Protein AF-A0A7S0TPE0-F1 (afdb_monomer)

Sequence (105 aa):
FCPRGSPTPPRGGATGAWVLQTLDAGDAVIDEALVQTPSLRPDMLQSAEVRLLSRRAGDVTTALVCFTASNPVPGDGGMVRLTFPEEFSLVVPAADGLASGVGGM

Secondary structure (DSSP, 8-state):
-PPPPP-PPP---SSSEEEEEEE-TTS-EEEEEEEE---PPP---EEEEEEES--STT----EEEEEE-SSPPPTTT--------TT---SS-------SS----

Mean predicted aligned error: 14.43 Å

pLDDT: mean 71.1, std 16.5, range [32.81, 90.5]

Foldseek 3Di:
DDPDDDPPPDPDDQADWDKDFDADPVRHTPDIDIDHGDDDDDDDWPPWDWDWPDPDPPDDTDIDTDTDDPDQQAPPPRDDDDDDPPVDDDPDPDDDPVPPPSDHD

Structure (mmCIF, N/CA/C/O backbone):
data_AF-A0A7S0TPE0-F1
#
_entry.id   AF-A0A7S0TPE0-F1
#
loop_
_atom_site.group_PDB
_atom_site.id
_atom_site.type_symbol
_atom_site.label_atom_id
_atom_site.label_alt_id
_atom_site.label_comp_id
_atom_site.label_asym_id
_atom_site.label_entity_id
_atom_site.label_seq_id
_atom_site.pdbx_PDB_ins_code
_atom_site.Cartn_x
_atom_site.Cartn_y
_atom_site.Cartn_z
_atom_site.occupancy
_atom_site.B_iso_or_equiv
_atom_site.auth_seq_id
_atom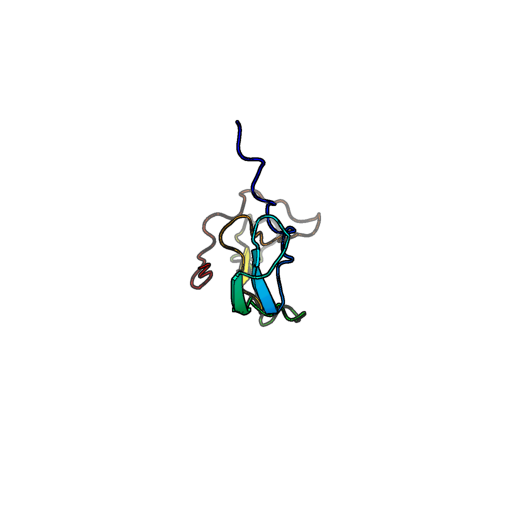_site.auth_comp_id
_atom_site.auth_asym_id
_atom_site.auth_atom_id
_atom_site.pdbx_PDB_model_num
ATOM 1 N N . PHE A 1 1 ? 4.164 8.601 48.247 1.00 38.06 1 PHE A N 1
ATOM 2 C CA . PHE A 1 1 ? 3.356 7.491 47.709 1.00 38.06 1 PHE A CA 1
ATOM 3 C C . PHE A 1 1 ? 3.223 7.706 46.209 1.00 38.06 1 PHE A C 1
ATOM 5 O O . PHE A 1 1 ? 2.546 8.642 45.812 1.00 38.06 1 PHE A O 1
ATOM 12 N N . CYS A 1 2 ? 3.939 6.937 45.386 1.00 32.81 2 CYS A N 1
ATOM 13 C CA . CYS A 1 2 ? 3.766 6.987 43.929 1.00 32.81 2 CYS A CA 1
ATOM 14 C C . CYS A 1 2 ? 2.494 6.211 43.565 1.00 32.81 2 CYS A C 1
ATOM 16 O O . CYS A 1 2 ? 2.409 5.047 43.969 1.00 32.81 2 CYS A O 1
ATOM 18 N N . PRO A 1 3 ? 1.519 6.776 42.829 1.00 46.97 3 PRO A N 1
ATOM 19 C CA . PRO A 1 3 ? 0.459 5.949 42.290 1.00 46.97 3 PRO A CA 1
ATOM 20 C C . PRO A 1 3 ? 1.053 5.082 41.179 1.00 46.97 3 PRO A C 1
ATOM 22 O O . PRO A 1 3 ? 1.753 5.556 40.282 1.00 46.97 3 PRO A O 1
ATOM 25 N N . ARG A 1 4 ? 0.843 3.775 41.345 1.00 45.59 4 ARG A N 1
ATOM 26 C CA . ARG A 1 4 ? 1.245 2.711 40.431 1.00 45.59 4 ARG A CA 1
ATOM 27 C C . ARG A 1 4 ? 0.572 2.902 39.073 1.00 45.59 4 ARG A C 1
ATOM 29 O O . ARG A 1 4 ? -0.529 3.434 38.990 1.00 45.59 4 ARG A O 1
ATOM 36 N N . GLY A 1 5 ? 1.300 2.492 38.037 1.00 40.06 5 GLY A N 1
ATOM 37 C CA . GLY A 1 5 ? 0.981 2.723 36.637 1.00 40.06 5 GLY A CA 1
ATOM 38 C C . GLY A 1 5 ? -0.430 2.304 36.247 1.00 40.06 5 GLY A C 1
ATOM 39 O O . GLY A 1 5 ? -0.908 1.243 36.638 1.00 40.06 5 GLY A O 1
ATOM 40 N N . SER A 1 6 ? -1.041 3.154 35.424 1.00 49.53 6 SER A N 1
ATOM 41 C CA . SER A 1 6 ? -2.152 2.782 34.558 1.00 49.53 6 SER A CA 1
ATOM 42 C C . SER A 1 6 ? -1.765 1.498 33.808 1.00 49.53 6 SER A C 1
ATOM 44 O O . SER A 1 6 ? -0.720 1.499 33.139 1.00 49.53 6 SER A O 1
ATOM 46 N N . PRO A 1 7 ? -2.528 0.396 33.936 1.00 46.62 7 PRO A N 1
ATOM 47 C CA . PRO A 1 7 ? -2.402 -0.717 33.018 1.00 46.62 7 PRO A CA 1
ATOM 48 C C . PRO A 1 7 ? -2.690 -0.143 31.635 1.00 46.62 7 PRO A C 1
ATOM 50 O O . PRO A 1 7 ? -3.808 0.258 31.320 1.00 46.62 7 PRO A O 1
ATOM 53 N N . THR A 1 8 ? -1.646 -0.037 30.822 1.00 42.62 8 THR A N 1
ATOM 54 C CA . THR A 1 8 ? -1.814 0.208 29.395 1.00 42.62 8 THR A CA 1
ATOM 55 C C . THR A 1 8 ? -2.745 -0.892 28.884 1.00 42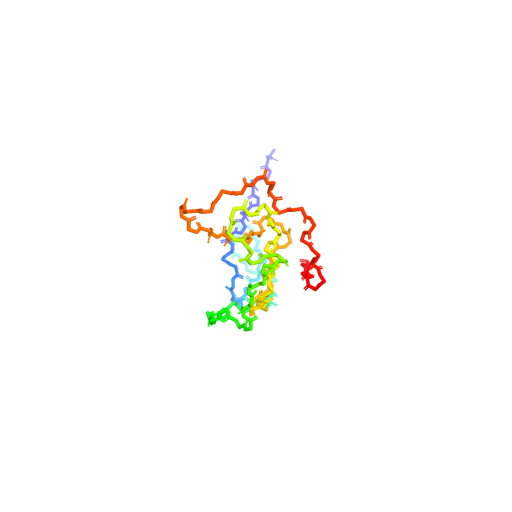.62 8 THR A C 1
ATOM 57 O O . THR A 1 8 ? -2.484 -2.062 29.184 1.00 42.62 8 THR A O 1
ATOM 60 N N . PRO A 1 9 ? -3.847 -0.564 28.183 1.00 46.94 9 PRO A N 1
ATOM 61 C CA . PRO A 1 9 ? -4.742 -1.594 27.686 1.00 46.94 9 PRO A CA 1
ATOM 62 C C . PRO A 1 9 ? -3.931 -2.582 26.838 1.00 46.94 9 PRO A C 1
ATOM 64 O O . PRO A 1 9 ? -2.953 -2.169 26.194 1.00 46.94 9 PRO A O 1
ATOM 67 N N . PRO A 1 10 ? -4.287 -3.882 26.848 1.00 47.97 10 PRO A N 1
ATOM 68 C CA . PRO A 1 10 ? -3.640 -4.854 25.980 1.00 47.97 10 PRO A CA 1
ATOM 69 C C . PRO A 1 10 ? -3.666 -4.271 24.574 1.00 47.97 10 PRO A C 1
ATOM 71 O O . PRO A 1 10 ? -4.726 -3.833 24.130 1.00 47.97 10 PRO A O 1
ATOM 74 N N . ARG A 1 11 ? -2.495 -4.178 23.924 1.00 48.22 11 ARG A N 1
ATOM 75 C CA . ARG A 1 11 ? -2.372 -3.671 22.551 1.00 48.22 11 ARG A CA 1
ATOM 76 C C . ARG A 1 11 ? -3.472 -4.304 21.717 1.00 48.22 11 ARG A C 1
ATOM 78 O O . ARG A 1 11 ? -3.403 -5.493 21.402 1.00 48.22 11 ARG A O 1
ATOM 85 N N . GLY A 1 12 ? -4.496 -3.512 21.431 1.00 47.66 12 GLY A N 1
ATOM 86 C CA . GLY A 1 12 ? -5.647 -4.009 20.728 1.00 47.66 12 GLY A CA 1
ATOM 87 C C . GLY A 1 12 ? -5.243 -4.346 19.304 1.00 47.66 12 GLY A C 1
ATOM 88 O O . GLY A 1 12 ? -4.568 -3.552 18.649 1.00 47.66 12 GLY A O 1
ATOM 89 N N . GLY A 1 13 ? -5.588 -5.546 18.840 1.00 53.97 13 GLY A N 1
ATOM 90 C CA . GLY A 1 13 ? -5.491 -5.888 17.427 1.00 53.97 13 GLY A CA 1
ATOM 91 C C . GLY A 1 13 ? -6.275 -4.892 16.566 1.00 53.97 13 GLY A C 1
ATOM 92 O O . GLY A 1 13 ? -7.168 -4.200 17.039 1.00 53.97 13 GLY A O 1
ATOM 93 N N . ALA A 1 14 ? -5.959 -4.821 15.276 1.00 59.06 14 ALA A N 1
ATOM 94 C CA . ALA A 1 14 ? -6.503 -3.797 14.382 1.00 59.06 14 ALA A CA 1
ATOM 95 C C . ALA A 1 14 ? -8.034 -3.869 14.134 1.00 59.06 14 ALA A C 1
ATOM 97 O O . ALA A 1 14 ? -8.560 -3.009 13.433 1.00 59.06 14 ALA A O 1
ATOM 98 N N . THR A 1 15 ? -8.749 -4.881 14.653 1.00 59.03 15 THR A N 1
ATOM 99 C CA . THR A 1 15 ? -10.147 -5.189 14.285 1.00 59.03 15 THR A CA 1
ATOM 100 C C . THR A 1 15 ? -10.975 -5.794 15.417 1.00 59.03 15 THR A C 1
ATOM 102 O O . THR A 1 15 ? -10.447 -6.581 16.201 1.00 59.03 15 THR A O 1
ATOM 105 N N . GLY A 1 16 ? -12.290 -5.540 15.420 1.00 66.44 16 GLY A N 1
ATOM 106 C CA . GLY A 1 16 ? -13.277 -6.142 16.331 1.00 66.44 16 GLY A CA 1
ATOM 107 C C . GLY A 1 16 ? -14.122 -5.120 17.104 1.00 66.44 16 GLY A C 1
ATOM 108 O O . GLY A 1 16 ? -13.930 -3.911 16.990 1.00 66.44 16 GLY A O 1
ATOM 109 N N . ALA A 1 17 ? -15.086 -5.584 17.897 1.00 66.81 17 ALA A N 1
ATOM 110 C CA . ALA A 1 17 ? -15.747 -4.720 18.873 1.00 66.81 17 ALA A CA 1
ATOM 111 C C . ALA A 1 17 ? -14.936 -4.747 20.174 1.00 66.81 17 ALA A C 1
ATOM 113 O O . ALA A 1 17 ? -14.651 -5.824 20.699 1.00 66.81 17 ALA A O 1
ATOM 114 N N . TRP A 1 18 ? -14.552 -3.573 20.666 1.00 73.81 18 TRP A N 1
ATOM 115 C CA . TRP A 1 18 ? -13.777 -3.417 21.895 1.00 73.81 18 TRP A CA 1
ATOM 116 C C . TRP A 1 18 ? -14.695 -2.910 22.991 1.00 73.81 18 TRP A C 1
ATOM 118 O O . TRP A 1 18 ? -15.522 -2.038 22.736 1.00 73.81 18 TRP A O 1
ATOM 128 N N . VAL A 1 19 ? -14.530 -3.421 24.208 1.00 81.00 19 VAL A N 1
ATOM 129 C CA . VAL A 1 19 ? -15.131 -2.810 25.393 1.00 81.00 19 VAL A CA 1
ATOM 130 C C . VAL A 1 19 ? -14.015 -2.085 26.126 1.00 81.00 19 VAL A C 1
ATOM 132 O O . VAL A 1 19 ? -13.071 -2.708 26.608 1.00 81.00 19 VAL A O 1
ATOM 135 N N . LEU A 1 20 ? -14.090 -0.758 26.149 1.00 81.75 20 LEU A N 1
ATOM 136 C CA . LEU A 1 20 ? -13.269 0.052 27.035 1.00 81.75 20 LEU A CA 1
ATOM 137 C C . LEU A 1 20 ? -13.923 0.023 28.405 1.00 81.75 20 LEU A C 1
ATOM 139 O O . LEU A 1 20 ? -15.111 0.305 28.504 1.00 81.75 20 LEU A O 1
ATOM 143 N N . GLN A 1 21 ? -13.159 -0.321 29.434 1.00 86.44 21 GLN A N 1
ATOM 144 C CA . GLN A 1 21 ? -13.623 -0.299 30.815 1.00 86.44 21 GLN A CA 1
ATOM 145 C C . GLN A 1 21 ? -12.664 0.549 31.635 1.00 86.44 21 GLN A C 1
ATOM 147 O O . GLN A 1 21 ? -11.445 0.425 31.469 1.00 86.44 21 GLN A O 1
ATOM 152 N N . THR A 1 22 ? -13.195 1.390 32.520 1.00 86.88 22 THR A N 1
ATOM 153 C CA . THR A 1 22 ? -12.391 1.902 33.630 1.00 86.88 22 THR A CA 1
ATOM 154 C C . THR A 1 22 ? -12.669 1.064 34.869 1.00 86.88 22 THR A C 1
ATOM 156 O O . THR A 1 22 ? -13.797 0.641 35.131 1.00 86.88 22 THR A O 1
ATOM 159 N N . LEU A 1 23 ? -11.594 0.752 35.582 1.00 89.44 23 LEU A N 1
ATOM 160 C CA . LEU A 1 23 ? -11.596 -0.136 36.733 1.00 89.44 23 LEU A CA 1
ATOM 161 C C . LEU A 1 23 ? -11.174 0.671 37.960 1.00 89.44 23 LEU A C 1
ATOM 163 O O . LEU A 1 23 ? -10.305 1.545 37.863 1.00 89.44 23 LEU A O 1
ATOM 167 N N . ASP A 1 24 ? -11.769 0.382 39.112 1.00 86.44 24 ASP A N 1
ATOM 168 C CA . ASP A 1 24 ? -11.274 0.886 40.387 1.00 86.44 24 ASP A CA 1
ATOM 169 C C . ASP A 1 24 ? -10.016 0.122 40.847 1.00 86.44 24 ASP A C 1
ATOM 171 O O . ASP A 1 24 ? -9.499 -0.768 40.171 1.00 86.44 24 ASP A O 1
ATOM 175 N N . ALA A 1 25 ? -9.487 0.473 42.021 1.00 84.50 25 ALA A N 1
ATOM 176 C CA . ALA A 1 25 ? -8.291 -0.176 42.567 1.00 84.50 25 ALA A CA 1
ATOM 177 C C . ALA A 1 25 ? -8.504 -1.647 42.991 1.00 84.50 25 ALA A C 1
ATOM 179 O O . ALA A 1 25 ? -7.536 -2.307 43.372 1.00 84.50 25 ALA A O 1
ATOM 180 N N . GLY A 1 26 ? -9.747 -2.132 42.980 1.00 90.50 26 GLY A N 1
ATOM 181 C CA . GLY A 1 26 ? -10.140 -3.515 43.236 1.00 90.50 26 GLY A CA 1
ATOM 182 C C . GLY A 1 26 ? -10.600 -4.258 41.980 1.00 90.50 26 GLY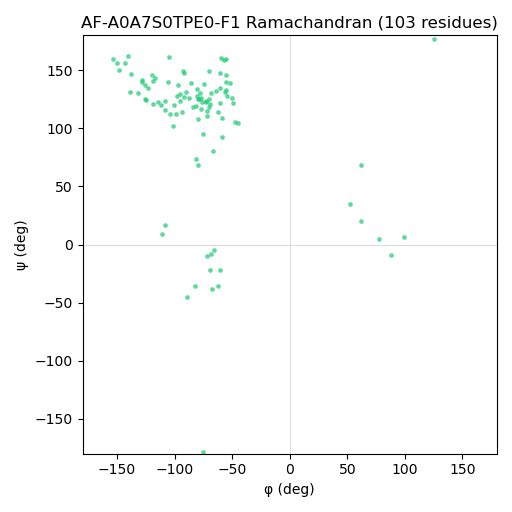 A C 1
ATOM 183 O O . GLY A 1 26 ? -11.252 -5.290 42.121 1.00 90.50 26 GLY A O 1
ATOM 184 N N . ASP A 1 27 ? -10.285 -3.744 40.785 1.00 81.31 27 ASP A N 1
ATOM 185 C CA . ASP A 1 27 ? -10.704 -4.284 39.485 1.00 81.31 27 ASP A CA 1
ATOM 186 C C . ASP A 1 27 ? -12.233 -4.302 39.276 1.00 81.31 27 ASP A C 1
ATOM 188 O O . ASP A 1 27 ? -12.747 -5.025 38.418 1.00 81.31 27 ASP A O 1
ATOM 192 N N . ALA A 1 28 ? -12.991 -3.501 40.035 1.00 87.31 28 ALA A N 1
ATOM 193 C CA . ALA A 1 28 ? -14.418 -3.331 39.798 1.00 87.31 28 ALA A CA 1
ATOM 194 C C . ALA A 1 28 ? -14.650 -2.338 38.654 1.00 87.31 28 ALA A C 1
ATOM 196 O O . ALA A 1 28 ? -14.056 -1.261 38.618 1.00 87.31 28 ALA A O 1
ATOM 197 N N . VAL A 1 29 ? -15.537 -2.692 37.724 1.00 88.38 29 VAL A N 1
ATOM 198 C CA . VAL A 1 29 ? -15.896 -1.841 36.581 1.00 88.38 29 VAL A CA 1
ATOM 199 C C . VAL A 1 29 ? -16.675 -0.618 37.070 1.00 88.38 29 VAL A C 1
ATOM 201 O O . VAL A 1 29 ? -17.735 -0.761 37.680 1.00 88.38 29 VAL A O 1
ATOM 204 N N . ILE A 1 30 ? -16.153 0.579 36.792 1.00 88.88 30 ILE A N 1
ATOM 205 C CA . ILE A 1 30 ? -16.803 1.864 37.097 1.00 88.88 30 ILE A CA 1
ATOM 206 C C . ILE A 1 30 ? -17.698 2.284 35.926 1.00 88.88 30 ILE A C 1
ATOM 208 O O . ILE A 1 30 ? -18.843 2.691 36.126 1.00 88.88 30 ILE A O 1
ATOM 212 N N . ASP A 1 31 ? -17.183 2.157 34.705 1.00 86.50 31 ASP A N 1
ATOM 213 C CA . ASP A 1 31 ? -17.881 2.439 33.455 1.00 86.50 31 ASP A CA 1
ATOM 214 C C . ASP A 1 31 ? -17.358 1.552 32.324 1.00 86.50 31 ASP A C 1
ATOM 216 O O . ASP A 1 31 ? -16.226 1.061 32.362 1.00 86.50 31 ASP A O 1
ATOM 220 N N . GLU A 1 32 ? -18.205 1.355 31.314 1.00 89.06 32 GLU A N 1
ATOM 221 C CA . GLU A 1 32 ? -17.856 0.637 30.098 1.00 89.06 32 GLU A CA 1
ATOM 222 C C . GLU A 1 32 ? -18.407 1.327 28.847 1.00 89.06 32 GLU A C 1
ATOM 224 O O . GLU A 1 32 ? -19.487 1.921 28.857 1.00 89.06 32 GLU A O 1
ATOM 229 N N . ALA A 1 33 ? -17.666 1.230 27.746 1.00 84.81 33 ALA A N 1
ATOM 230 C CA . ALA A 1 33 ? -18.058 1.758 26.450 1.00 84.81 33 ALA A CA 1
ATOM 231 C C . ALA A 1 33 ? -17.699 0.776 25.335 1.00 84.81 33 ALA A C 1
ATOM 233 O O . ALA A 1 33 ? -16.562 0.312 25.229 1.00 84.81 33 ALA A O 1
ATOM 234 N N . LEU A 1 34 ? -18.667 0.498 24.459 1.00 81.44 34 LEU A N 1
ATOM 235 C CA . LEU A 1 34 ? -18.432 -0.279 23.249 1.00 81.44 34 LEU A CA 1
ATOM 236 C C . LEU A 1 34 ? -17.841 0.623 22.161 1.00 81.44 34 LEU A C 1
ATOM 238 O O . LEU A 1 34 ? -18.490 1.562 21.701 1.00 81.44 34 LEU A O 1
ATOM 242 N N . VAL A 1 35 ? -16.639 0.299 21.701 1.00 79.75 35 VAL A N 1
ATOM 243 C CA . VAL A 1 35 ? -15.979 0.965 20.578 1.00 79.75 35 VAL A CA 1
ATOM 244 C C . VAL A 1 35 ? -15.973 0.026 19.380 1.00 79.75 35 VAL A C 1
ATOM 246 O O . VAL A 1 35 ? -15.364 -1.047 19.389 1.00 79.75 35 VAL A O 1
ATOM 249 N N . GLN A 1 36 ? -16.675 0.439 18.329 1.00 70.94 36 GLN A N 1
ATOM 250 C CA . GLN A 1 36 ? -16.625 -0.215 17.026 1.00 70.94 36 GLN A CA 1
ATOM 251 C C . GLN A 1 36 ? -15.274 0.115 16.381 1.00 70.94 36 GLN A C 1
ATOM 253 O O . GLN A 1 36 ? -14.954 1.290 16.208 1.00 70.94 36 GLN A O 1
ATOM 258 N N . THR A 1 37 ? -14.481 -0.896 16.022 1.00 68.12 37 THR A N 1
ATOM 259 C CA . THR A 1 37 ? -13.283 -0.687 15.188 1.00 68.12 37 THR A CA 1
ATOM 260 C C . THR A 1 37 ? -13.532 -1.157 13.760 1.00 68.12 37 THR A C 1
ATOM 262 O O . THR A 1 37 ? -14.486 -1.907 13.523 1.00 68.12 37 THR A O 1
ATOM 265 N N . PRO A 1 38 ? -12.718 -0.711 12.786 1.00 66.38 38 PRO A N 1
ATOM 266 C CA . PRO A 1 38 ? -12.899 -1.103 11.399 1.00 66.38 38 PRO A CA 1
ATOM 267 C C . PRO A 1 38 ? -12.905 -2.627 11.251 1.00 66.38 38 PRO A C 1
ATOM 269 O O . PRO A 1 38 ? -12.044 -3.330 11.782 1.00 66.38 38 PRO A O 1
ATOM 272 N N . SER A 1 39 ? -13.872 -3.158 10.503 1.00 66.75 39 SER A N 1
ATOM 273 C CA . SER A 1 39 ? -13.825 -4.555 10.084 1.00 66.75 39 SER A CA 1
ATOM 274 C C . SER A 1 39 ? -12.887 -4.668 8.885 1.00 66.75 39 SER A C 1
ATOM 276 O O . SER A 1 39 ? -13.259 -4.247 7.790 1.00 66.75 39 SER A O 1
ATOM 278 N N . LEU A 1 40 ? -11.697 -5.244 9.068 1.00 67.19 40 LEU A N 1
ATOM 279 C CA . LEU A 1 40 ? -10.862 -5.618 7.928 1.00 67.19 40 LEU A CA 1
ATOM 280 C C . LEU A 1 40 ? -11.430 -6.896 7.322 1.00 67.19 40 LEU A C 1
ATOM 282 O O . LEU A 1 40 ? -11.479 -7.940 7.975 1.00 67.19 40 LEU A O 1
ATOM 286 N N . ARG A 1 41 ? -11.879 -6.814 6.073 1.00 67.88 41 ARG A N 1
ATOM 287 C CA . ARG A 1 41 ? -12.282 -8.001 5.317 1.00 67.88 41 ARG A CA 1
ATOM 288 C C . ARG A 1 41 ? -11.098 -8.450 4.463 1.00 67.88 41 ARG A C 1
ATOM 290 O O . ARG A 1 41 ? -10.524 -7.609 3.766 1.00 67.88 41 ARG A O 1
ATOM 297 N N . PRO A 1 42 ? -10.706 -9.737 4.508 1.00 62.53 42 PRO A N 1
ATOM 298 C CA . PRO A 1 42 ? -9.851 -10.297 3.476 1.00 62.53 42 PRO A CA 1
ATOM 299 C C . PRO A 1 42 ? -10.602 -10.172 2.153 1.00 62.53 42 PRO A C 1
ATOM 301 O O . PRO A 1 42 ? -11.723 -10.663 2.035 1.00 62.53 42 PRO A O 1
ATOM 304 N N . ASP A 1 43 ? -10.007 -9.489 1.189 1.00 71.75 43 ASP A N 1
ATOM 305 C CA . ASP A 1 43 ? -10.572 -9.349 -0.145 1.00 71.75 43 ASP A CA 1
ATOM 306 C C . ASP A 1 43 ? -9.443 -9.372 -1.175 1.00 71.75 43 ASP A C 1
ATOM 308 O O . ASP A 1 43 ? -8.280 -9.095 -0.856 1.00 71.75 43 ASP A O 1
ATOM 312 N N . MET A 1 44 ? -9.781 -9.743 -2.405 1.00 70.88 44 MET A N 1
ATOM 313 C CA . MET A 1 44 ? -8.857 -9.635 -3.523 1.00 70.88 44 MET A CA 1
ATOM 314 C C . MET A 1 44 ? -8.642 -8.169 -3.886 1.00 70.88 44 MET A C 1
ATOM 316 O O . MET A 1 44 ? -9.533 -7.334 -3.762 1.00 70.88 44 MET A O 1
ATOM 320 N N . LEU A 1 45 ? -7.445 -7.865 -4.383 1.00 69.31 45 LEU A N 1
ATOM 321 C CA . LEU A 1 45 ? -7.146 -6.559 -4.951 1.00 69.31 45 LEU A CA 1
ATOM 322 C C . LEU A 1 45 ? -8.050 -6.325 -6.171 1.00 69.31 45 LEU A C 1
ATOM 324 O O . LEU A 1 45 ? -7.941 -7.038 -7.170 1.00 69.31 45 LEU A O 1
ATOM 328 N N . GLN A 1 46 ? -8.949 -5.346 -6.088 1.00 75.50 46 GLN A N 1
ATOM 329 C CA . GLN A 1 46 ? -9.897 -5.048 -7.159 1.00 75.50 46 GLN A CA 1
ATOM 330 C C . GLN A 1 46 ? -9.335 -3.994 -8.117 1.00 75.50 46 GLN A C 1
ATOM 332 O O . GLN A 1 46 ? -8.596 -3.091 -7.711 1.00 75.50 46 GLN A O 1
ATOM 337 N N . SER A 1 47 ? -9.710 -4.105 -9.397 1.00 78.06 47 SER A N 1
ATOM 338 C CA . SER A 1 47 ? -9.391 -3.124 -10.447 1.00 78.06 47 SER A CA 1
ATOM 339 C C . SER A 1 47 ? -7.900 -2.778 -10.555 1.00 78.06 47 SER A C 1
ATOM 341 O O . SER A 1 47 ? -7.544 -1.633 -10.825 1.00 78.06 47 SER A O 1
ATOM 343 N N . ALA A 1 48 ? -7.024 -3.758 -10.314 1.00 81.88 48 ALA A N 1
ATOM 344 C CA . ALA A 1 48 ? -5.587 -3.563 -10.430 1.00 81.88 48 ALA A CA 1
ATOM 345 C C . ALA A 1 48 ? -5.191 -3.394 -11.905 1.00 81.88 48 ALA A C 1
ATOM 347 O O . ALA A 1 48 ? -5.368 -4.306 -12.715 1.00 81.88 48 ALA A O 1
ATOM 348 N N . GLU A 1 49 ? -4.629 -2.239 -12.245 1.00 85.88 49 GLU A N 1
ATOM 349 C CA . GLU A 1 49 ? -4.122 -1.926 -13.576 1.00 85.88 49 GLU A CA 1
ATOM 350 C C . GLU A 1 49 ? -2.687 -1.401 -13.489 1.00 85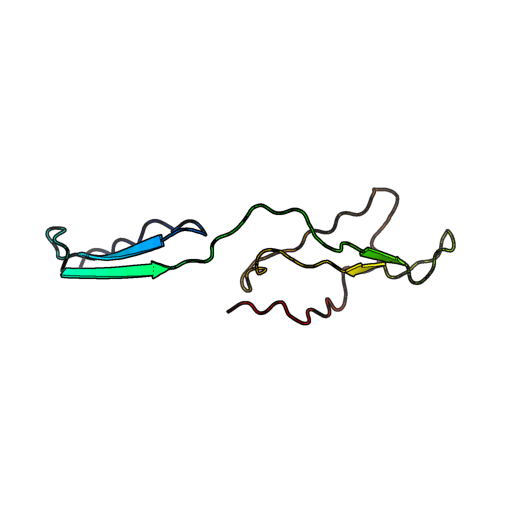.88 49 GLU A C 1
ATOM 352 O O . GLU A 1 49 ? -2.346 -0.597 -12.619 1.00 85.88 49 GLU A O 1
ATOM 357 N N . VAL A 1 50 ? -1.850 -1.839 -14.433 1.00 87.50 50 VAL A N 1
ATOM 358 C CA . VAL A 1 50 ? -0.498 -1.314 -14.629 1.00 87.50 50 VAL A CA 1
ATOM 359 C C . VAL A 1 50 ? -0.348 -0.844 -16.071 1.00 87.50 50 VAL A C 1
ATOM 361 O O . VAL A 1 50 ? -0.534 -1.614 -17.015 1.00 87.50 50 VAL A O 1
ATOM 364 N N . ARG A 1 51 ? 0.030 0.423 -16.255 1.00 88.31 51 ARG A N 1
ATOM 365 C CA . ARG A 1 51 ? 0.282 1.027 -17.569 1.00 88.31 51 ARG A CA 1
ATOM 366 C C . ARG A 1 51 ? 1.669 1.646 -17.618 1.00 88.31 51 ARG A C 1
ATOM 368 O O . ARG A 1 51 ? 1.992 2.518 -16.823 1.00 88.31 51 ARG A O 1
ATOM 375 N N . LEU A 1 52 ? 2.462 1.244 -18.604 1.00 87.88 52 LEU A N 1
ATOM 376 C CA . LEU A 1 52 ? 3.720 1.915 -18.925 1.00 87.88 52 LEU A CA 1
ATOM 377 C C . LEU A 1 52 ? 3.456 3.082 -19.881 1.00 87.88 52 LEU A C 1
ATOM 379 O O . LEU A 1 52 ? 2.675 2.928 -20.826 1.00 87.88 52 LEU A O 1
ATOM 383 N N . LEU A 1 53 ? 4.117 4.222 -19.663 1.00 88.25 53 LEU A N 1
ATOM 384 C CA . LEU A 1 53 ? 4.044 5.357 -20.594 1.00 88.25 53 LEU A CA 1
ATOM 385 C C . LEU A 1 53 ? 4.712 5.036 -21.943 1.00 88.25 53 LEU A C 1
ATOM 387 O O . LEU A 1 53 ? 4.183 5.409 -22.987 1.00 88.25 53 LEU A O 1
ATOM 391 N N . SER A 1 54 ? 5.828 4.300 -21.931 1.00 86.81 54 SER A N 1
ATOM 392 C CA . SER A 1 54 ? 6.477 3.720 -23.115 1.00 86.81 54 SER A CA 1
ATOM 393 C C . SER A 1 54 ? 6.506 2.197 -23.004 1.00 86.81 54 SER A C 1
ATOM 395 O O . SER A 1 54 ? 6.731 1.644 -21.931 1.00 86.81 54 SER A O 1
ATOM 397 N N . ARG A 1 55 ? 6.284 1.503 -24.123 1.00 86.75 55 ARG A N 1
ATOM 398 C CA . ARG A 1 55 ? 6.403 0.033 -24.230 1.00 86.75 55 ARG A CA 1
ATOM 399 C C . ARG A 1 55 ? 7.588 -0.393 -25.094 1.00 86.75 55 ARG A C 1
ATOM 401 O O . ARG A 1 55 ? 7.696 -1.558 -25.471 1.00 86.75 55 ARG A O 1
ATOM 408 N N . ARG A 1 56 ? 8.446 0.555 -25.464 1.00 89.56 56 ARG A N 1
ATOM 409 C CA . ARG A 1 56 ? 9.631 0.278 -26.266 1.00 89.56 56 ARG A CA 1
ATOM 410 C C . ARG A 1 56 ? 10.708 -0.331 -25.371 1.00 89.56 56 ARG A C 1
ATOM 412 O O . ARG A 1 56 ? 11.013 0.197 -24.308 1.00 89.56 56 ARG A O 1
ATOM 419 N N . ALA A 1 57 ? 11.285 -1.443 -25.815 1.00 83.44 57 ALA A N 1
ATOM 420 C CA . ALA A 1 57 ? 12.362 -2.100 -25.088 1.00 83.44 57 ALA A CA 1
ATOM 421 C C . ALA A 1 57 ? 13.576 -1.167 -24.933 1.00 83.44 57 ALA A C 1
ATOM 423 O O . ALA A 1 57 ? 13.997 -0.534 -25.902 1.00 83.44 57 ALA A O 1
ATOM 424 N N . GLY A 1 58 ? 14.135 -1.115 -23.721 1.00 83.62 58 GLY A N 1
ATOM 425 C CA . GLY A 1 58 ? 15.306 -0.302 -23.381 1.00 83.62 58 GLY A CA 1
ATOM 426 C C . GLY A 1 58 ? 15.003 1.136 -22.945 1.00 83.62 58 GLY A C 1
ATOM 427 O O . GLY A 1 58 ? 15.909 1.804 -22.453 1.00 83.62 58 GLY A O 1
ATOM 428 N N . ASP A 1 59 ? 13.760 1.610 -23.073 1.00 86.94 59 ASP A N 1
ATOM 429 C CA . ASP A 1 59 ? 13.382 2.930 -22.565 1.00 86.94 59 ASP A CA 1
ATOM 430 C C . ASP A 1 59 ? 13.268 2.915 -21.032 1.00 86.94 59 ASP A C 1
ATOM 432 O O . ASP A 1 59 ? 12.656 2.022 -20.441 1.00 86.94 59 ASP A O 1
ATOM 436 N N . VAL A 1 60 ? 13.773 3.968 -20.385 1.00 86.44 60 VAL A N 1
ATOM 437 C CA . VAL A 1 60 ? 13.402 4.286 -19.000 1.00 86.44 60 VAL A CA 1
ATOM 438 C C . VAL A 1 60 ? 12.013 4.920 -19.028 1.00 86.44 60 VAL A C 1
ATOM 440 O O . VAL A 1 60 ? 11.798 5.924 -19.707 1.00 86.44 60 VAL A O 1
ATOM 443 N N . THR A 1 61 ? 11.052 4.332 -18.316 1.00 87.00 61 THR A N 1
ATOM 444 C CA . THR A 1 61 ? 9.652 4.768 -18.361 1.00 87.00 61 THR A CA 1
ATOM 445 C C . THR A 1 61 ? 8.979 4.731 -16.994 1.00 87.00 61 THR A C 1
ATOM 447 O O . THR A 1 61 ? 9.445 4.065 -16.071 1.00 87.00 61 THR A O 1
ATOM 450 N N . THR A 1 62 ? 7.856 5.435 -16.877 1.00 86.50 62 THR A N 1
ATOM 451 C CA . THR A 1 62 ? 7.013 5.439 -15.680 1.00 86.50 62 THR A CA 1
ATOM 452 C C . THR A 1 62 ? 5.969 4.331 -15.772 1.00 86.50 62 THR A C 1
ATOM 454 O O . THR A 1 62 ? 5.256 4.223 -16.775 1.00 86.50 62 THR A O 1
ATOM 457 N N . ALA A 1 63 ? 5.849 3.544 -14.703 1.00 84.94 63 ALA A N 1
ATOM 458 C CA . ALA A 1 63 ? 4.741 2.623 -14.493 1.00 84.94 63 ALA A CA 1
ATOM 459 C C . ALA A 1 63 ? 3.649 3.314 -13.665 1.00 84.94 63 ALA A C 1
ATOM 461 O O . ALA A 1 63 ? 3.851 3.631 -12.495 1.00 84.94 63 ALA A O 1
ATOM 462 N N . LEU A 1 64 ? 2.491 3.542 -14.277 1.00 86.50 64 LEU A N 1
ATOM 463 C CA . LEU A 1 64 ? 1.282 3.983 -13.594 1.00 86.50 64 LEU A CA 1
ATOM 464 C C . LEU A 1 64 ? 0.571 2.754 -13.033 1.00 86.50 64 LEU A C 1
ATOM 466 O O . LEU A 1 64 ? 0.177 1.875 -13.800 1.00 86.50 64 LEU A O 1
ATOM 470 N N . VAL A 1 65 ? 0.428 2.695 -11.710 1.00 84.25 65 VAL A N 1
ATOM 471 C CA . VAL A 1 65 ? -0.249 1.603 -11.003 1.00 84.25 65 VAL A CA 1
ATOM 472 C C . VAL A 1 65 ? -1.504 2.153 -10.342 1.00 84.25 65 VAL A C 1
ATOM 474 O O . VAL A 1 65 ? -1.427 3.075 -9.531 1.00 84.25 65 VAL A O 1
ATOM 477 N N . CYS A 1 66 ? -2.653 1.577 -10.680 1.00 84.12 66 CYS A N 1
ATOM 478 C CA . CYS A 1 66 ? -3.945 1.939 -10.111 1.00 84.12 66 CYS A CA 1
ATOM 479 C C . CYS A 1 66 ? -4.584 0.700 -9.490 1.00 84.12 66 CYS A C 1
ATOM 481 O O . CYS A 1 66 ? -4.570 -0.374 -10.084 1.00 84.12 66 CYS A O 1
ATOM 483 N N . PHE A 1 67 ? -5.130 0.841 -8.288 1.00 81.25 67 PHE A N 1
ATOM 484 C CA . PHE A 1 67 ? -5.890 -0.205 -7.614 1.00 81.25 67 PHE A CA 1
ATOM 485 C C . PHE A 1 67 ? -6.873 0.436 -6.639 1.00 81.25 67 PHE A C 1
ATOM 487 O O . PHE A 1 67 ? -6.689 1.579 -6.216 1.00 81.25 67 PHE A O 1
ATOM 494 N N . THR A 1 68 ? -7.903 -0.309 -6.253 1.00 80.69 68 THR A N 1
ATOM 495 C CA . THR A 1 68 ? -8.800 0.089 -5.168 1.00 80.69 68 THR A CA 1
ATOM 496 C C . THR A 1 68 ? -8.528 -0.798 -3.964 1.00 80.69 68 THR A C 1
ATOM 498 O O . THR A 1 68 ? -8.578 -2.023 -4.061 1.00 80.69 68 THR A O 1
ATOM 501 N N . ALA A 1 69 ? -8.199 -0.182 -2.830 1.00 77.31 69 ALA A N 1
ATOM 502 C CA . ALA A 1 69 ? -8.018 -0.915 -1.588 1.00 77.31 69 ALA A CA 1
ATOM 503 C C . ALA A 1 69 ? -9.389 -1.222 -0.971 1.00 77.31 69 ALA A C 1
ATOM 505 O O . ALA A 1 69 ? -10.172 -0.307 -0.723 1.00 77.31 69 ALA A O 1
ATOM 506 N N . SER A 1 70 ? -9.669 -2.497 -0.692 1.00 78.62 70 SER A N 1
ATOM 507 C CA . SER A 1 70 ? -10.904 -2.893 0.002 1.00 78.62 70 SER A CA 1
ATOM 508 C C . SER A 1 70 ? -10.921 -2.447 1.468 1.00 78.62 70 SER A C 1
ATOM 510 O O . SER A 1 70 ? -11.987 -2.306 2.059 1.00 78.62 70 SER A O 1
ATOM 512 N N . ASN A 1 71 ? -9.741 -2.201 2.048 1.00 75.00 71 ASN A N 1
ATOM 513 C CA . ASN A 1 71 ? -9.574 -1.648 3.387 1.00 75.00 71 ASN A CA 1
ATOM 514 C C . ASN A 1 71 ? -8.803 -0.319 3.303 1.00 75.00 71 ASN A C 1
ATOM 516 O O . ASN A 1 71 ? -7.900 -0.208 2.468 1.00 75.00 71 ASN A O 1
ATOM 520 N N . PRO A 1 72 ? -9.095 0.663 4.172 1.00 76.12 72 PRO A N 1
ATOM 521 C CA . PRO A 1 72 ? -8.303 1.885 4.264 1.00 76.12 72 PRO A CA 1
ATOM 522 C C . PRO A 1 72 ? -6.822 1.577 4.515 1.00 76.12 72 PRO A C 1
ATOM 524 O O . PRO A 1 72 ? -6.494 0.689 5.305 1.00 76.12 72 PRO A O 1
ATOM 527 N N . VAL A 1 73 ? -5.925 2.323 3.866 1.00 75.62 73 VAL A N 1
ATOM 528 C CA . VAL A 1 73 ? -4.495 2.271 4.194 1.00 75.62 73 VAL A CA 1
ATOM 529 C C . VAL A 1 73 ? -4.285 3.109 5.459 1.00 75.62 73 VAL A C 1
ATOM 531 O O . VAL A 1 73 ? -4.686 4.274 5.461 1.00 75.62 73 VAL A O 1
ATOM 534 N N . PRO A 1 74 ? -3.693 2.554 6.533 1.00 71.44 74 PRO A N 1
ATOM 535 C CA . PRO A 1 74 ? -3.437 3.314 7.752 1.00 71.44 74 PRO A CA 1
ATOM 536 C C . PRO A 1 74 ? -2.597 4.564 7.463 1.00 71.44 74 PRO A C 1
ATOM 538 O O . PRO A 1 74 ? -1.563 4.456 6.803 1.00 71.44 74 PRO A O 1
ATOM 541 N N . GLY A 1 75 ? -3.030 5.726 7.966 1.00 69.38 75 GLY A N 1
ATOM 542 C CA . GLY A 1 75 ? -2.308 6.993 7.788 1.00 69.38 75 GLY A CA 1
ATOM 543 C C . GLY A 1 75 ? -0.916 6.976 8.426 1.00 69.38 75 GLY A C 1
ATOM 544 O O . GLY A 1 75 ? 0.040 7.475 7.836 1.00 69.38 75 GLY A O 1
ATOM 545 N N . ASP A 1 76 ? -0.785 6.299 9.572 1.00 70.56 76 ASP A N 1
ATOM 546 C CA . ASP A 1 76 ? 0.472 6.174 10.307 1.00 70.56 76 ASP A CA 1
ATOM 547 C C . ASP A 1 76 ? 1.121 4.806 10.061 1.00 70.56 76 ASP A C 1
ATOM 549 O O . ASP A 1 76 ? 0.732 3.784 10.630 1.00 70.56 76 ASP A O 1
ATOM 553 N N . GLY A 1 77 ? 2.135 4.775 9.193 1.00 64.38 77 GLY A N 1
ATOM 554 C CA . GLY A 1 77 ? 2.972 3.589 8.970 1.00 64.38 77 GLY A CA 1
ATOM 555 C C . GLY A 1 77 ? 2.347 2.488 8.106 1.00 64.38 77 GLY A C 1
ATOM 556 O O . GLY A 1 77 ? 2.971 1.441 7.915 1.00 64.38 77 GLY A O 1
ATOM 557 N N . GLY A 1 78 ? 1.154 2.709 7.546 1.00 70.31 78 GLY A N 1
ATOM 558 C CA . GLY A 1 78 ? 0.624 1.871 6.474 1.00 70.31 78 GLY A CA 1
ATOM 559 C C . GLY A 1 78 ? 1.500 1.987 5.225 1.00 70.31 78 GLY A C 1
ATOM 560 O O . GLY A 1 78 ? 1.844 3.087 4.800 1.00 70.31 78 GLY A O 1
ATOM 561 N N . MET A 1 79 ? 1.872 0.855 4.624 1.00 73.56 79 MET A N 1
ATOM 562 C CA . MET A 1 79 ? 2.678 0.836 3.400 1.00 73.56 79 MET A C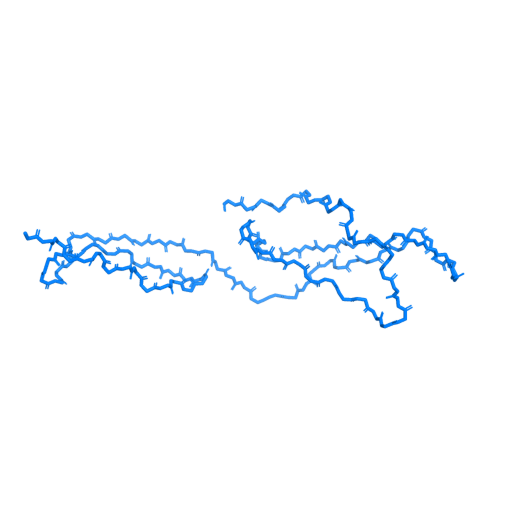A 1
ATOM 563 C C . MET A 1 79 ? 2.040 -0.024 2.315 1.00 73.56 79 MET A C 1
ATOM 565 O O . MET A 1 79 ? 1.516 -1.106 2.577 1.00 73.56 79 MET A O 1
ATOM 569 N N . VAL A 1 80 ? 2.148 0.447 1.074 1.00 77.94 80 VAL A N 1
ATOM 570 C CA . VAL A 1 80 ? 1.838 -0.328 -0.127 1.00 77.94 80 VAL A CA 1
ATOM 571 C C . VAL A 1 80 ? 3.155 -0.817 -0.710 1.00 77.94 80 VAL A C 1
ATOM 573 O O . VAL A 1 80 ? 4.019 -0.016 -1.065 1.00 77.94 80 VAL A O 1
ATOM 576 N N . ARG A 1 81 ? 3.322 -2.137 -0.814 1.00 80.12 81 ARG A N 1
ATOM 577 C CA . ARG A 1 81 ? 4.520 -2.741 -1.403 1.00 80.12 81 ARG A CA 1
ATOM 578 C C . ARG A 1 81 ? 4.256 -3.134 -2.851 1.00 80.12 81 ARG A C 1
ATOM 580 O O . ARG A 1 81 ? 3.524 -4.084 -3.111 1.00 80.12 81 ARG A O 1
ATOM 587 N N . LEU A 1 82 ? 4.917 -2.449 -3.778 1.00 81.31 82 LEU A N 1
ATOM 588 C CA . LEU A 1 82 ? 4.986 -2.839 -5.185 1.00 81.31 82 LEU A CA 1
ATOM 589 C C . LEU A 1 82 ? 6.302 -3.581 -5.428 1.00 81.31 82 LEU A C 1
ATOM 5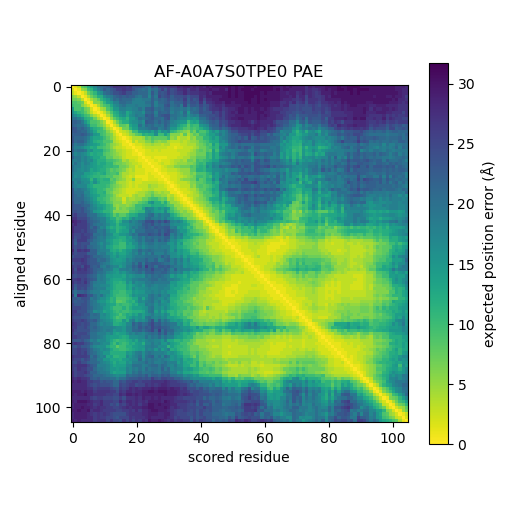91 O O . LEU A 1 82 ? 7.364 -3.095 -5.048 1.00 81.31 82 LEU A O 1
ATOM 595 N N . THR A 1 83 ? 6.232 -4.770 -6.025 1.00 84.31 83 THR A N 1
ATOM 596 C CA . THR A 1 83 ? 7.415 -5.574 -6.362 1.00 84.31 83 THR A CA 1
ATOM 597 C C . THR A 1 83 ? 7.457 -5.760 -7.867 1.00 84.31 83 THR A C 1
ATOM 599 O O . THR A 1 83 ? 6.511 -6.290 -8.447 1.00 84.31 83 THR A O 1
ATOM 602 N N . PHE A 1 84 ? 8.540 -5.301 -8.486 1.00 83.06 84 PHE A N 1
ATOM 603 C CA . PHE A 1 84 ? 8.801 -5.536 -9.899 1.00 83.06 84 PHE A CA 1
ATOM 604 C C . PHE A 1 84 ? 9.664 -6.796 -10.059 1.00 83.06 84 PHE A C 1
ATOM 606 O O . PHE A 1 84 ? 10.447 -7.097 -9.153 1.00 83.06 84 PHE A O 1
ATOM 613 N N . PRO A 1 85 ? 9.515 -7.540 -11.170 1.00 87.31 85 PRO A N 1
ATOM 614 C CA . PRO A 1 85 ? 10.405 -8.649 -11.505 1.00 87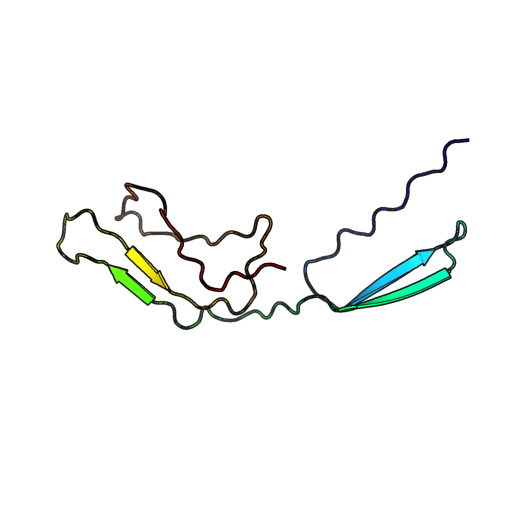.31 85 PRO A CA 1
ATOM 615 C C . PRO A 1 85 ? 11.875 -8.212 -11.584 1.00 87.31 85 PRO A C 1
ATOM 617 O O . PRO A 1 85 ? 12.160 -7.030 -11.786 1.00 87.31 85 PRO A O 1
ATOM 620 N N . GLU A 1 86 ? 12.804 -9.160 -11.447 1.00 86.31 86 GLU A N 1
ATOM 621 C CA . GLU A 1 86 ? 14.252 -8.889 -11.407 1.00 86.31 86 GLU A CA 1
ATOM 622 C C . GLU A 1 86 ? 14.777 -8.226 -12.690 1.00 86.31 86 GLU A C 1
ATOM 624 O O . GLU A 1 86 ? 15.793 -7.534 -12.670 1.00 86.31 86 GLU A O 1
ATOM 629 N N . GLU A 1 87 ? 14.059 -8.380 -13.802 1.00 87.56 87 GLU A N 1
ATOM 630 C CA . GLU A 1 87 ? 14.370 -7.772 -15.094 1.00 87.56 87 GLU A CA 1
ATOM 631 C C . GLU A 1 87 ? 14.113 -6.255 -15.131 1.00 87.56 87 GLU A C 1
ATOM 633 O O . GLU A 1 87 ? 14.506 -5.585 -16.088 1.00 87.56 87 GLU A O 1
ATOM 638 N N . PHE A 1 88 ? 13.461 -5.694 -14.108 1.00 82.00 88 PHE A N 1
ATOM 639 C CA . PHE A 1 88 ? 13.151 -4.272 -14.008 1.00 82.00 88 PHE A CA 1
ATOM 640 C C . PHE A 1 88 ? 13.940 -3.611 -12.879 1.00 82.00 88 PHE A C 1
ATOM 642 O O . PHE A 1 88 ? 13.762 -3.905 -11.699 1.00 82.00 88 PHE A O 1
ATOM 649 N N . SER A 1 89 ? 14.755 -2.621 -13.235 1.00 82.75 89 SER A N 1
ATOM 650 C CA . SER A 1 89 ? 15.433 -1.756 -12.270 1.00 82.75 89 SER A CA 1
ATOM 651 C C . SER A 1 89 ? 14.642 -0.467 -12.036 1.00 82.75 89 SER A C 1
ATOM 653 O O . SER A 1 89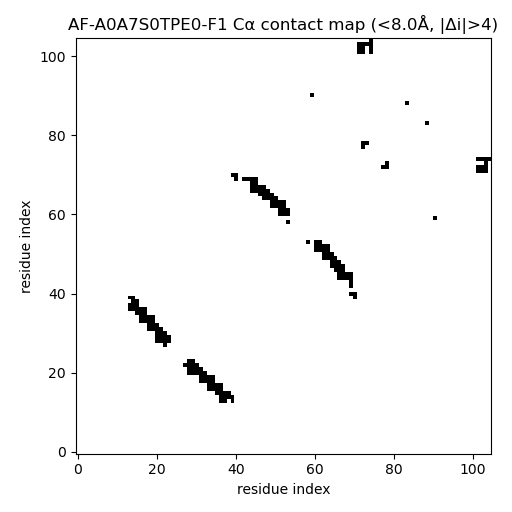 ? 14.422 0.299 -12.979 1.00 82.75 89 SER A O 1
ATOM 655 N N . LEU A 1 90 ? 14.274 -0.170 -10.786 1.00 78.50 90 LEU A N 1
ATOM 656 C CA . LEU A 1 90 ? 13.780 1.164 -10.435 1.00 78.50 90 LEU A CA 1
ATOM 657 C C . LEU A 1 90 ? 14.935 2.168 -10.445 1.00 78.50 90 LEU A C 1
ATOM 659 O O . LEU A 1 90 ? 15.839 2.095 -9.617 1.00 78.50 90 LEU A O 1
ATOM 663 N N . VAL A 1 91 ? 14.876 3.123 -11.373 1.00 78.06 91 VAL A N 1
ATOM 664 C CA . VAL A 1 91 ? 15.861 4.213 -11.483 1.00 78.06 91 VAL A CA 1
ATOM 665 C C . VAL A 1 91 ? 15.548 5.344 -10.497 1.00 78.06 91 VAL A C 1
ATOM 667 O O . VAL A 1 91 ? 16.456 5.942 -9.927 1.00 78.06 91 VAL A O 1
ATOM 670 N N . VAL A 1 92 ? 14.262 5.617 -10.266 1.00 69.75 92 VAL A N 1
ATOM 671 C CA . VAL A 1 92 ? 13.770 6.592 -9.285 1.00 69.75 92 VAL A CA 1
ATOM 672 C C . VAL A 1 92 ? 12.664 5.901 -8.477 1.00 69.75 92 VAL A C 1
ATOM 674 O O . VAL A 1 92 ? 11.796 5.271 -9.091 1.00 69.75 92 VAL A O 1
ATOM 677 N N . PRO A 1 93 ? 12.682 5.950 -7.129 1.00 64.12 93 PRO A N 1
ATOM 678 C CA . PRO A 1 93 ? 11.568 5.448 -6.325 1.00 64.12 93 PRO A CA 1
ATOM 679 C C . PRO A 1 93 ? 10.284 6.212 -6.670 1.00 64.12 93 PRO A C 1
ATOM 681 O O . PRO A 1 93 ? 10.356 7.298 -7.237 1.00 64.12 93 PRO A O 1
ATOM 684 N N . ALA A 1 94 ? 9.117 5.644 -6.346 1.00 61.38 94 ALA A N 1
ATOM 685 C CA . ALA A 1 94 ? 7.819 6.247 -6.651 1.00 61.38 94 ALA A CA 1
ATOM 686 C C . ALA A 1 94 ? 7.786 7.734 -6.242 1.00 61.38 94 ALA A C 1
ATOM 688 O O . ALA A 1 94 ? 7.730 8.061 -5.058 1.00 61.38 94 ALA A O 1
ATOM 689 N N . ALA A 1 95 ? 7.865 8.616 -7.238 1.00 49.72 95 ALA A N 1
ATOM 690 C CA . ALA A 1 95 ? 7.677 10.045 -7.085 1.00 49.72 95 ALA A CA 1
ATOM 691 C C . ALA A 1 95 ? 6.194 10.317 -7.333 1.00 49.72 95 ALA A C 1
ATOM 693 O O . ALA A 1 95 ? 5.646 9.870 -8.339 1.00 49.72 95 A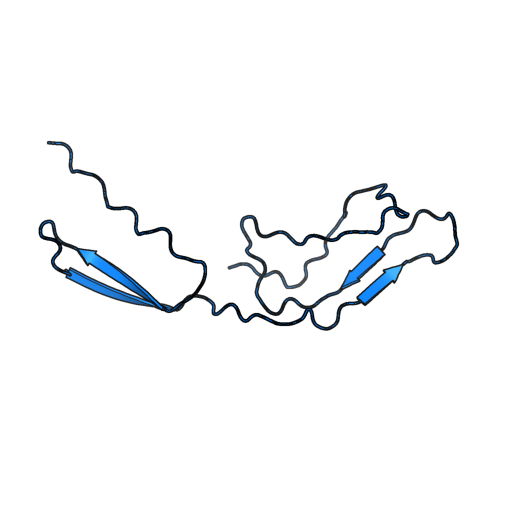LA A O 1
ATOM 694 N N . ASP A 1 96 ? 5.554 10.993 -6.384 1.00 49.12 96 ASP A N 1
ATOM 695 C CA . ASP A 1 96 ? 4.162 11.427 -6.474 1.00 49.12 96 ASP A CA 1
ATOM 696 C C . ASP A 1 96 ? 3.152 10.280 -6.600 1.00 49.12 96 ASP A C 1
ATOM 698 O O . ASP A 1 96 ? 2.446 10.117 -7.597 1.00 49.12 96 ASP A O 1
ATOM 702 N N . GLY A 1 97 ? 3.015 9.508 -5.519 1.00 46.22 97 GLY A N 1
ATOM 703 C CA . GLY A 1 97 ? 1.764 8.802 -5.273 1.00 46.22 97 GLY A CA 1
ATOM 704 C C . GLY A 1 97 ? 0.643 9.834 -5.169 1.00 46.22 97 GLY A C 1
ATOM 705 O O . GLY A 1 97 ? 0.410 10.388 -4.099 1.00 46.22 97 GLY A O 1
ATOM 706 N N . LEU A 1 98 ? -0.032 10.128 -6.281 1.00 41.59 98 LEU A N 1
ATOM 707 C CA . LEU A 1 98 ? -1.258 10.919 -6.310 1.00 41.59 98 LEU A CA 1
ATOM 708 C C . LEU A 1 98 ? -2.343 10.099 -5.594 1.00 41.59 98 LEU A C 1
ATOM 710 O O . LEU A 1 98 ? -3.138 9.393 -6.206 1.00 41.59 98 LEU A O 1
ATOM 714 N N . ALA A 1 99 ? -2.326 10.137 -4.264 1.00 45.44 99 ALA A N 1
ATOM 715 C CA . ALA A 1 99 ? -3.293 9.479 -3.406 1.00 45.44 99 ALA A CA 1
ATOM 716 C C . ALA A 1 99 ? -4.550 10.353 -3.314 1.00 45.44 99 ALA A C 1
ATOM 718 O O . ALA A 1 99 ? -4.807 11.005 -2.305 1.00 45.44 99 ALA A O 1
ATOM 719 N N . SER A 1 100 ? -5.354 10.389 -4.378 1.00 43.78 100 SER A N 1
ATOM 720 C CA . SER A 1 100 ? -6.744 10.814 -4.220 1.00 43.78 100 SER A CA 1
ATOM 721 C C . SER A 1 100 ? -7.487 9.695 -3.488 1.00 43.78 100 SER A C 1
ATOM 723 O O . SER A 1 100 ? -7.650 8.602 -4.025 1.00 43.78 100 SER A O 1
ATOM 725 N N . GLY A 1 101 ? -7.884 9.946 -2.238 1.00 42.09 101 GLY A N 1
ATOM 726 C CA . GLY A 1 101 ? -8.765 9.050 -1.485 1.00 42.09 101 GLY A CA 1
ATOM 727 C C . GLY A 1 101 ? -8.108 8.097 -0.481 1.00 42.09 101 GLY A C 1
ATOM 728 O O . GLY A 1 101 ? -8.836 7.318 0.128 1.00 42.09 101 GLY A O 1
ATOM 729 N N . VAL A 1 102 ? -6.795 8.176 -0.212 1.00 46.19 102 VAL A N 1
ATOM 730 C CA . VAL A 1 102 ? -6.236 7.566 1.016 1.00 46.19 102 VAL A CA 1
ATOM 731 C C . VAL A 1 102 ? -6.515 8.508 2.187 1.00 46.19 102 VAL A C 1
ATOM 733 O O . VAL A 1 102 ? -5.635 9.177 2.718 1.00 46.19 102 VAL A O 1
ATOM 736 N N . GLY A 1 103 ? -7.795 8.623 2.530 1.00 38.78 103 GLY A N 1
ATOM 737 C CA . GLY A 1 103 ? -8.219 9.237 3.777 1.00 38.78 103 GLY A CA 1
ATOM 738 C C . GLY A 1 103 ? -7.950 8.255 4.906 1.00 38.78 103 GLY A C 1
ATOM 739 O O . GLY A 1 103 ? -8.769 7.375 5.161 1.00 38.78 103 GLY A O 1
ATOM 740 N N . GLY A 1 104 ? -6.798 8.390 5.558 1.00 38.91 104 GLY A N 1
ATOM 741 C CA . GLY A 1 104 ? -6.684 7.989 6.953 1.00 38.91 104 GLY A CA 1
ATOM 742 C C . GLY A 1 104 ? -7.443 9.020 7.786 1.00 38.91 104 GLY A C 1
ATOM 743 O O . GLY A 1 104 ? -7.185 10.215 7.642 1.00 38.91 104 GLY A O 1
ATOM 744 N N . MET A 1 105 ? -8.413 8.572 8.585 1.00 36.50 105 MET A N 1
ATOM 745 C CA . MET A 1 105 ? -8.759 9.309 9.803 1.00 36.50 105 MET A CA 1
ATOM 746 C C . MET A 1 105 ? -7.691 9.042 10.853 1.00 36.50 105 MET A C 1
ATOM 748 O O . MET A 1 105 ? -7.209 7.885 10.888 1.00 36.50 105 MET A O 1
#

Organism: Hemiselmis andersenii (NCBI:txid464988)

Solvent-accessible surface area (backbone atoms only — not comparable to full-atom values): 7534 Å² total; per-residue (Å²): 135,82,83,77,76,79,79,72,72,75,84,72,69,87,55,48,81,42,74,51,67,47,60,48,101,81,71,45,76,77,49,75,45,84,43,83,46,61,79,78,68,94,70,76,82,39,78,69,46,80,45,61,80,57,87,59,87,91,65,90,66,57,74,50,77,46,66,51,73,91,53,81,56,50,68,82,86,50,79,87,87,84,83,74,60,92,92,54,81,81,88,64,75,92,73,78,80,81,66,84,80,71,69,44,129

Radius of gyration: 22.6 Å; Cα contacts (8 Å, |Δi|>4): 99; chains: 1; bounding box: 34×22×74 Å